Protein AF-A0A2E5WEG0-F1 (afdb_monomer_lite)

pLDDT: mean 83.34, std 10.47, range [50.38, 96.62]

Secondary structure (DSSP, 8-state):
-HHHHHHIIIIITTTHHHHHSPPBPSS--HHHHHHHHHHHHHHHHHHHHHH-SSS-HHHHHHHHHHHHHHHTHHHHHHHHHHHB------------

Foldseek 3Di:
DVVVVCCCVVPVCVVVCVVPPFAWDPDFQVVLLVVLVVQVVVVCVVLVCVLPVPPDPVVSCVVSCVVCVVVNCVSVVSNCPRTGDPPPDDPDDDDD

Structure (mmCIF, N/CA/C/O backbone):
data_AF-A0A2E5WEG0-F1
#
_entry.id   AF-A0A2E5WEG0-F1
#
loop_
_atom_site.group_PDB
_atom_site.id
_atom_site.type_symbol
_atom_site.label_atom_id
_atom_site.label_alt_id
_atom_site.label_comp_id
_atom_site.label_asym_id
_atom_site.label_entity_id
_atom_site.label_seq_id
_atom_site.pdbx_PDB_ins_code
_atom_site.Cartn_x
_atom_site.Cartn_y
_atom_site.Cartn_z
_atom_site.occupancy
_atom_site.B_iso_or_equiv
_atom_site.auth_seq_id
_atom_site.auth_comp_id
_atom_site.auth_asym_id
_atom_site.auth_atom_id
_atom_site.pdbx_PDB_model_num
ATOM 1 N N . MET A 1 1 ? 10.236 -0.778 15.804 1.00 57.97 1 MET A N 1
ATOM 2 C CA . MET A 1 1 ? 9.904 -1.284 14.451 1.00 57.97 1 MET A CA 1
ATOM 3 C C . MET A 1 1 ? 11.104 -1.347 13.503 1.00 57.97 1 MET A C 1
ATOM 5 O O . MET A 1 1 ? 11.111 -2.223 12.655 1.00 57.97 1 MET A O 1
ATOM 9 N N . LEU A 1 2 ? 12.141 -0.512 13.667 1.00 73.44 2 LEU A N 1
ATOM 10 C CA . LEU A 1 2 ? 13.336 -0.531 12.803 1.00 73.44 2 LEU A CA 1
ATOM 11 C C . LEU A 1 2 ? 14.180 -1.814 12.904 1.00 73.44 2 LEU A C 1
ATOM 13 O O . LEU A 1 2 ? 14.603 -2.335 11.884 1.00 73.44 2 LEU A O 1
ATOM 17 N N . THR A 1 3 ? 14.398 -2.354 14.106 1.00 84.31 3 THR A N 1
ATOM 18 C CA . THR A 1 3 ? 15.253 -3.540 14.314 1.00 84.31 3 THR A CA 1
ATOM 19 C C . THR A 1 3 ? 14.623 -4.828 13.798 1.00 84.31 3 THR A C 1
ATOM 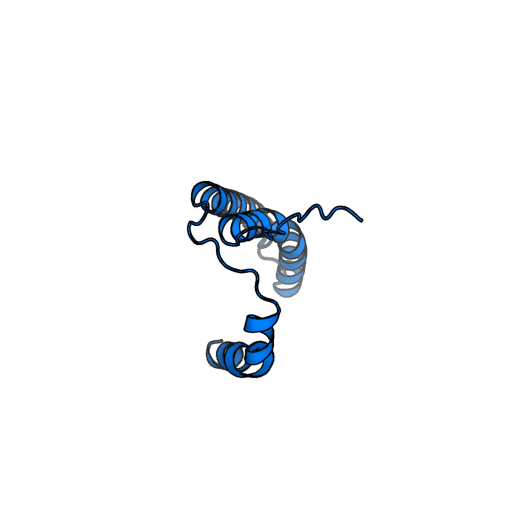21 O O . THR A 1 3 ? 15.293 -5.622 13.150 1.00 84.31 3 THR A O 1
ATOM 24 N N . LEU A 1 4 ? 13.325 -5.018 14.052 1.00 86.94 4 LEU A N 1
ATOM 25 C CA . LEU A 1 4 ? 12.579 -6.179 13.570 1.00 86.94 4 LEU A CA 1
ATOM 26 C C . LEU A 1 4 ? 12.445 -6.156 12.042 1.00 86.94 4 LEU A C 1
ATOM 28 O O . LEU A 1 4 ? 12.635 -7.181 11.399 1.00 86.94 4 LEU A O 1
ATOM 32 N N . GLY A 1 5 ? 12.171 -4.976 11.470 1.00 84.56 5 GLY A N 1
ATOM 33 C CA . GLY A 1 5 ? 12.144 -4.786 10.022 1.00 84.56 5 GLY A CA 1
ATOM 34 C C . GLY A 1 5 ? 13.515 -5.037 9.402 1.00 84.56 5 GLY A C 1
ATOM 35 O O . GLY A 1 5 ? 13.622 -5.809 8.458 1.00 84.56 5 GLY A O 1
ATOM 36 N N . TRP A 1 6 ? 14.576 -4.463 9.973 1.00 89.81 6 TRP A N 1
ATOM 37 C CA . TRP A 1 6 ? 15.939 -4.720 9.512 1.00 89.81 6 TRP A CA 1
ATOM 38 C C . TRP A 1 6 ? 16.274 -6.210 9.547 1.00 89.81 6 TRP A C 1
ATOM 40 O O . TRP A 1 6 ? 16.714 -6.736 8.535 1.00 89.81 6 TRP A O 1
ATOM 50 N N . LEU A 1 7 ? 16.003 -6.905 10.657 1.00 92.81 7 LEU A N 1
ATOM 51 C CA . LEU A 1 7 ? 16.252 -8.343 10.760 1.00 92.81 7 LEU A CA 1
ATOM 52 C C . LEU A 1 7 ? 15.484 -9.113 9.680 1.00 92.81 7 LEU A C 1
ATOM 54 O O . LEU A 1 7 ? 16.067 -9.920 8.970 1.00 92.81 7 LEU A O 1
ATOM 58 N N . TRP A 1 8 ? 14.196 -8.826 9.506 1.00 92.38 8 TRP A N 1
ATOM 59 C CA . TRP A 1 8 ? 13.374 -9.470 8.484 1.00 92.38 8 TRP A CA 1
ATOM 60 C C . TRP A 1 8 ? 13.920 -9.266 7.062 1.00 92.38 8 TRP A C 1
ATOM 62 O O . TRP A 1 8 ? 14.084 -10.231 6.314 1.00 92.38 8 TRP A O 1
ATOM 72 N N . HIS A 1 9 ? 14.235 -8.020 6.700 1.00 88.19 9 HIS A N 1
ATOM 73 C CA . HIS A 1 9 ? 14.673 -7.664 5.351 1.00 88.19 9 HIS A CA 1
ATOM 74 C C . HIS A 1 9 ? 16.128 -8.057 5.063 1.00 88.19 9 HIS A C 1
ATOM 76 O O . HIS A 1 9 ? 16.437 -8.429 3.934 1.00 88.19 9 HIS A O 1
ATOM 82 N N . ALA A 1 10 ? 17.011 -7.983 6.061 1.00 86.31 10 ALA A N 1
ATOM 83 C CA . ALA A 1 10 ? 18.443 -8.220 5.902 1.00 86.31 10 ALA A CA 1
ATOM 84 C C . ALA A 1 10 ? 18.858 -9.682 6.109 1.00 86.31 10 ALA A C 1
ATOM 86 O O . ALA A 1 10 ? 19.935 -10.049 5.647 1.00 86.31 10 ALA A O 1
ATOM 87 N N . SER A 1 11 ? 18.056 -10.512 6.791 1.00 89.56 11 SER A N 1
ATOM 88 C CA . SER A 1 11 ? 18.342 -11.948 6.926 1.00 89.56 11 SER A CA 1
ATOM 89 C C . SER A 1 11 ? 17.342 -12.812 6.163 1.00 89.56 11 SER A C 1
ATOM 91 O O . SER A 1 11 ? 17.692 -13.385 5.139 1.00 89.56 11 SER A O 1
ATOM 93 N N . PHE A 1 12 ? 16.092 -12.886 6.620 1.00 88.56 12 PHE A N 1
ATOM 94 C CA . PHE A 1 12 ? 15.114 -13.850 6.104 1.00 88.56 12 PHE A CA 1
ATOM 95 C C . PHE A 1 12 ? 14.744 -13.611 4.641 1.00 88.56 12 PHE A C 1
ATOM 97 O O . PHE A 1 12 ? 14.554 -14.565 3.893 1.00 88.56 12 PHE A O 1
ATOM 104 N N . MET A 1 13 ? 14.628 -12.347 4.236 1.00 90.12 13 MET A N 1
ATOM 105 C CA . MET A 1 13 ? 14.232 -11.989 2.874 1.00 90.12 13 MET A CA 1
ATOM 106 C C . MET A 1 13 ? 15.413 -11.664 1.949 1.00 90.12 13 MET A C 1
ATOM 108 O O . MET A 1 13 ? 15.185 -11.417 0.765 1.00 90.12 13 MET A O 1
ATOM 112 N N . ALA A 1 14 ? 16.655 -11.683 2.449 1.00 85.25 14 ALA A N 1
ATOM 113 C CA . ALA A 1 14 ? 17.835 -11.257 1.692 1.00 85.25 14 ALA A CA 1
ATOM 114 C C . ALA A 1 14 ? 18.008 -12.032 0.377 1.00 85.25 14 ALA A C 1
ATOM 116 O O . ALA A 1 14 ? 18.205 -11.420 -0.671 1.00 85.25 14 ALA A O 1
ATOM 117 N N . ASP A 1 15 ? 17.846 -13.356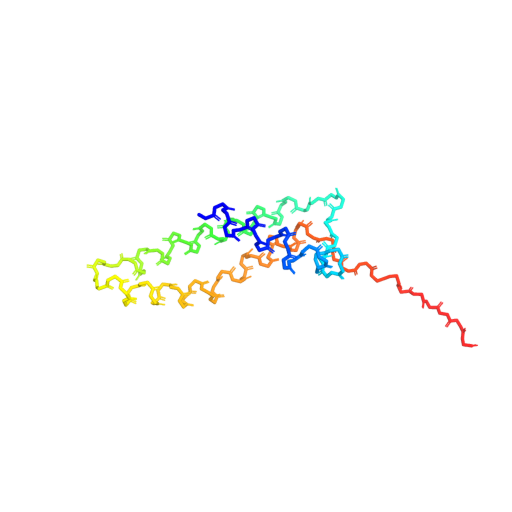 0.422 1.00 86.88 15 ASP A N 1
ATOM 118 C CA . ASP A 1 15 ? 17.951 -14.219 -0.760 1.00 86.88 15 ASP A CA 1
ATOM 119 C C . ASP A 1 15 ? 16.626 -14.335 -1.530 1.00 86.88 15 ASP A C 1
ATOM 121 O O . ASP A 1 15 ? 16.608 -14.613 -2.729 1.00 86.88 15 ASP A O 1
ATOM 125 N N . PHE A 1 16 ? 15.499 -14.087 -0.857 1.00 84.81 16 PHE A N 1
ATOM 126 C CA . PHE A 1 16 ? 14.170 -14.188 -1.455 1.00 84.81 16 PHE A CA 1
ATOM 127 C C . PHE A 1 16 ? 13.897 -13.043 -2.438 1.00 84.81 16 PHE A C 1
ATOM 129 O O . PHE A 1 16 ? 13.391 -13.282 -3.536 1.00 84.81 16 PHE A O 1
ATOM 136 N N . TYR A 1 17 ? 14.270 -11.809 -2.077 1.00 81.56 17 TYR A N 1
ATOM 137 C CA . TYR A 1 17 ? 14.059 -10.631 -2.917 1.00 81.56 17 TYR A CA 1
ATOM 138 C C . TYR A 1 17 ? 14.664 -10.737 -4.324 1.00 81.56 17 TYR A C 1
ATOM 140 O O . TYR A 1 17 ? 13.912 -10.560 -5.285 1.00 81.56 17 TYR A O 1
ATOM 148 N N . PRO A 1 18 ? 15.960 -11.046 -4.507 1.00 77.88 18 PRO A N 1
ATOM 149 C CA . PRO A 1 18 ? 16.545 -11.116 -5.845 1.00 77.88 18 PRO A CA 1
ATOM 150 C C . PRO A 1 18 ? 15.925 -12.213 -6.721 1.00 77.88 18 PRO A C 1
ATOM 152 O O . PRO A 1 18 ? 16.005 -12.127 -7.941 1.00 77.88 18 PRO A O 1
ATOM 155 N N . GLN A 1 19 ? 15.299 -13.228 -6.119 1.00 79.56 19 GLN A N 1
ATOM 156 C CA . GLN A 1 19 ? 14.708 -14.358 -6.838 1.00 79.56 19 GLN A CA 1
ATOM 157 C C . GLN A 1 19 ? 13.215 -14.176 -7.159 1.00 79.56 19 GLN A C 1
ATOM 159 O O . GLN A 1 19 ? 12.734 -14.758 -8.127 1.00 79.56 19 GLN A O 1
ATOM 164 N N . HIS A 1 20 ? 12.478 -13.396 -6.360 1.00 77.62 20 HIS A N 1
ATOM 165 C CA . HIS A 1 20 ? 11.008 -13.361 -6.412 1.00 77.62 20 HIS A CA 1
ATOM 166 C C . HIS A 1 20 ? 10.403 -11.953 -6.464 1.00 77.62 20 HIS A C 1
ATOM 168 O O . HIS A 1 20 ? 9.180 -11.821 -6.505 1.00 77.62 20 HIS A O 1
ATOM 174 N N . THR A 1 21 ? 11.216 -10.893 -6.462 1.00 69.88 21 THR A N 1
ATOM 175 C CA . THR A 1 21 ? 10.690 -9.527 -6.610 1.00 69.88 21 THR A CA 1
ATOM 176 C C . THR A 1 21 ? 10.504 -9.208 -8.083 1.00 69.88 21 THR A C 1
ATOM 178 O O . THR A 1 21 ? 11.413 -9.408 -8.890 1.00 69.88 21 THR A O 1
ATOM 181 N N . ALA A 1 22 ? 9.334 -8.685 -8.440 1.00 67.00 22 ALA A N 1
ATOM 182 C CA . ALA A 1 22 ? 9.123 -8.155 -9.775 1.00 67.00 22 ALA A CA 1
ATOM 183 C C . ALA A 1 22 ? 10.091 -6.992 -10.034 1.00 67.00 22 ALA A C 1
ATOM 185 O O . ALA A 1 22 ? 10.334 -6.146 -9.168 1.00 67.00 22 ALA A O 1
ATOM 186 N N . LEU A 1 23 ? 10.642 -6.940 -11.245 1.00 72.44 23 LEU A N 1
ATOM 187 C CA . LEU A 1 23 ? 11.491 -5.829 -11.647 1.00 72.44 23 LEU A CA 1
ATOM 188 C C . LEU A 1 23 ? 10.659 -4.543 -11.661 1.00 72.44 23 LEU A C 1
ATOM 190 O O . LEU A 1 23 ? 9.561 -4.480 -12.224 1.00 72.44 23 LEU A O 1
ATOM 194 N N . HIS A 1 24 ? 11.187 -3.500 -11.028 1.00 71.38 24 HIS A N 1
ATOM 195 C CA . HIS A 1 24 ? 10.596 -2.174 -11.122 1.00 71.38 24 HIS A CA 1
ATOM 196 C C . HIS A 1 24 ? 10.580 -1.714 -12.580 1.00 71.38 24 HIS A C 1
ATOM 198 O O . HIS A 1 24 ? 11.484 -2.029 -13.358 1.00 71.38 24 HIS A O 1
ATOM 204 N N . ARG A 1 25 ? 9.547 -0.956 -12.960 1.00 74.12 25 ARG A N 1
ATOM 205 C CA . ARG A 1 25 ? 9.546 -0.286 -14.263 1.00 74.12 25 ARG A CA 1
ATOM 206 C C . ARG A 1 25 ? 10.736 0.657 -14.327 1.00 74.12 25 ARG A C 1
ATOM 208 O O . ARG A 1 25 ? 10.937 1.438 -13.401 1.00 74.12 25 ARG A O 1
ATOM 215 N N . GLU A 1 26 ? 11.432 0.670 -15.461 1.00 79.31 26 GLU A N 1
ATOM 216 C CA . GLU A 1 26 ? 12.405 1.730 -15.753 1.00 79.31 26 GLU A CA 1
ATOM 217 C C . GLU A 1 26 ? 11.742 3.112 -15.691 1.00 79.31 26 GLU A C 1
ATOM 219 O O . GLU A 1 26 ? 12.313 4.066 -15.169 1.00 79.31 26 GLU A O 1
ATOM 224 N N . MET A 1 27 ? 10.494 3.203 -16.168 1.00 82.19 27 MET A N 1
ATOM 225 C CA . MET A 1 27 ? 9.672 4.401 -16.065 1.00 82.19 27 MET A CA 1
ATOM 226 C C . MET A 1 27 ? 8.332 4.073 -15.383 1.00 82.19 27 MET A C 1
ATOM 228 O O . MET A 1 27 ? 7.472 3.423 -15.992 1.00 82.19 27 MET A O 1
ATOM 232 N N . PRO A 1 28 ? 8.128 4.491 -14.120 1.00 86.62 28 PRO A N 1
ATOM 233 C CA . PRO A 1 28 ? 6.896 4.211 -13.397 1.00 86.62 28 PRO A CA 1
ATOM 234 C C . PRO A 1 28 ? 5.703 4.914 -14.047 1.00 86.62 28 PRO A C 1
ATOM 236 O O . PRO A 1 28 ? 5.784 6.054 -14.515 1.00 86.62 28 PRO A O 1
ATOM 239 N N . LEU A 1 29 ? 4.548 4.250 -14.036 1.00 90.00 29 LEU A N 1
ATOM 240 C CA . LEU A 1 29 ? 3.291 4.841 -14.484 1.00 90.00 29 LEU A CA 1
ATOM 241 C C . LEU A 1 29 ? 2.714 5.722 -13.374 1.00 90.00 29 LEU A C 1
ATOM 243 O O . LEU A 1 29 ? 1.717 5.373 -12.738 1.00 90.00 29 LEU A O 1
ATOM 247 N N . THR A 1 30 ? 3.315 6.893 -13.160 1.00 92.19 30 THR A N 1
ATOM 248 C CA . THR A 1 30 ? 2.961 7.811 -12.065 1.00 92.19 30 THR A CA 1
ATOM 249 C C . THR A 1 30 ? 1.464 8.106 -11.997 1.00 92.19 30 THR A C 1
ATOM 251 O O . THR A 1 30 ? 0.900 8.172 -10.913 1.00 92.19 30 THR A O 1
ATOM 254 N N . ARG A 1 31 ? 0.780 8.209 -13.145 1.00 92.12 31 ARG A N 1
ATOM 255 C CA . ARG A 1 31 ? -0.675 8.447 -13.194 1.00 92.12 31 ARG A CA 1
ATOM 256 C C . ARG A 1 31 ? -1.478 7.326 -12.524 1.00 92.12 31 ARG A C 1
ATOM 258 O O . ARG A 1 31 ? -2.451 7.608 -11.835 1.00 92.12 31 ARG A O 1
ATOM 265 N N . ILE A 1 32 ? -1.060 6.073 -12.705 1.00 91.44 32 ILE A N 1
ATOM 266 C CA . ILE A 1 32 ? -1.724 4.905 -12.115 1.00 91.44 32 ILE A CA 1
ATOM 267 C C . ILE A 1 32 ? -1.409 4.803 -10.623 1.00 91.44 32 ILE A C 1
ATOM 269 O O . ILE A 1 32 ? -2.307 4.549 -9.825 1.00 91.44 32 ILE A O 1
ATOM 273 N N . ILE A 1 33 ? -0.163 5.086 -10.238 1.00 93.12 33 ILE A N 1
ATOM 274 C CA . ILE A 1 33 ? 0.246 5.139 -8.829 1.00 93.12 33 ILE A CA 1
ATOM 275 C C . ILE A 1 33 ? -0.570 6.200 -8.076 1.00 93.12 33 ILE A C 1
ATOM 277 O O . ILE A 1 33 ? -1.137 5.917 -7.022 1.00 93.12 33 ILE A O 1
ATOM 281 N N . VAL A 1 34 ? -0.687 7.404 -8.645 1.00 96.31 34 VAL A N 1
ATOM 282 C CA . VAL A 1 34 ? -1.492 8.499 -8.081 1.00 96.31 34 VAL A CA 1
ATOM 283 C C . VAL A 1 34 ? -2.957 8.091 -7.950 1.00 96.31 34 VAL A C 1
ATOM 285 O O . VAL A 1 34 ? -3.561 8.341 -6.910 1.00 96.31 34 VAL A O 1
ATOM 288 N N . LEU A 1 35 ? -3.524 7.423 -8.959 1.00 95.06 35 LEU A N 1
ATOM 289 C CA . LEU A 1 35 ? -4.887 6.899 -8.882 1.00 95.06 35 LEU A CA 1
ATOM 290 C C . LEU A 1 35 ? -5.044 5.882 -7.740 1.00 95.06 35 LEU A C 1
ATOM 292 O O . LEU A 1 35 ? -6.007 5.971 -6.981 1.00 95.06 35 LEU A O 1
ATOM 296 N N . GLY A 1 36 ? -4.093 4.957 -7.582 1.00 94.44 36 GLY A N 1
ATOM 297 C CA . GLY A 1 36 ? -4.086 3.983 -6.488 1.00 94.44 36 GLY A CA 1
ATOM 298 C C . GLY A 1 36 ? -4.076 4.653 -5.112 1.00 94.44 36 GLY A C 1
ATOM 299 O O . GLY A 1 36 ? -4.908 4.330 -4.264 1.00 94.44 36 GLY A O 1
ATOM 300 N N . TYR A 1 37 ? -3.217 5.656 -4.909 1.00 95.56 37 TYR A N 1
ATOM 301 C CA . TYR A 1 37 ? -3.194 6.429 -3.662 1.00 95.56 37 TYR A CA 1
ATOM 302 C C . TYR A 1 37 ? -4.454 7.264 -3.438 1.00 95.56 37 TYR A C 1
ATOM 304 O O . TYR A 1 37 ? -4.912 7.373 -2.302 1.00 95.56 37 TYR A O 1
ATOM 312 N N . LEU A 1 38 ? -5.044 7.830 -4.490 1.00 96.62 38 LEU A N 1
ATOM 313 C CA . LEU A 1 38 ? -6.285 8.593 -4.383 1.00 96.62 38 LEU A CA 1
ATOM 314 C C . LEU A 1 38 ? -7.457 7.692 -3.969 1.00 96.62 38 LEU A C 1
ATOM 316 O O . LEU A 1 38 ? -8.224 8.047 -3.074 1.00 96.62 38 LEU A O 1
ATOM 320 N N . LEU A 1 39 ? -7.554 6.496 -4.553 1.00 94.75 39 LEU A N 1
ATOM 321 C CA . LEU A 1 39 ? -8.532 5.488 -4.143 1.00 94.75 39 LEU A CA 1
ATOM 322 C C . LEU A 1 39 ? -8.288 5.011 -2.708 1.00 94.75 39 LEU A C 1
ATOM 324 O O . LEU A 1 39 ? -9.244 4.884 -1.943 1.00 94.75 39 LEU A O 1
ATOM 328 N N . LEU A 1 40 ? -7.026 4.802 -2.321 1.00 93.88 40 LEU A N 1
ATOM 329 C CA . LEU A 1 40 ? -6.671 4.463 -0.945 1.00 93.88 40 LEU A CA 1
ATOM 330 C C . LEU A 1 40 ? -7.092 5.567 0.033 1.00 93.88 40 LEU A C 1
ATOM 332 O O . LEU A 1 40 ? -7.659 5.264 1.080 1.00 93.88 40 LEU A O 1
ATOM 336 N N . ALA A 1 41 ? -6.852 6.834 -0.307 1.00 93.94 41 ALA A N 1
ATOM 337 C CA . ALA A 1 41 ? -7.231 7.971 0.523 1.00 93.94 41 ALA A CA 1
ATOM 338 C C . ALA A 1 41 ? -8.752 8.037 0.715 1.00 93.94 41 ALA A C 1
ATOM 340 O O . ALA A 1 41 ? -9.212 8.093 1.852 1.00 93.94 41 ALA A O 1
ATOM 341 N N . ILE A 1 42 ? -9.533 7.936 -0.367 1.00 94.00 42 ILE A N 1
ATOM 342 C CA . ILE A 1 42 ? -11.005 7.911 -0.301 1.00 94.00 42 ILE A CA 1
ATOM 343 C C . ILE A 1 42 ? -11.492 6.739 0.559 1.00 94.00 42 ILE A C 1
ATOM 345 O O . ILE A 1 42 ? -12.355 6.918 1.423 1.00 94.00 42 ILE A O 1
ATOM 349 N N . LEU A 1 43 ? -10.920 5.549 0.352 1.00 92.31 43 LEU A N 1
ATOM 350 C CA . LEU A 1 43 ? -11.244 4.359 1.132 1.00 92.31 43 LEU A CA 1
ATOM 351 C C . LEU A 1 43 ? -10.991 4.593 2.625 1.00 92.31 43 LEU A C 1
ATOM 353 O O . LEU A 1 43 ? -11.868 4.320 3.444 1.00 92.31 43 LEU A O 1
ATOM 357 N N . MET A 1 44 ? -9.823 5.130 2.982 1.00 90.75 44 MET A N 1
ATOM 358 C CA . MET A 1 44 ? -9.480 5.427 4.373 1.00 90.75 44 MET A CA 1
ATOM 359 C C . MET A 1 44 ? -10.409 6.478 4.970 1.00 90.75 44 MET A C 1
ATOM 361 O O . MET A 1 44 ? -10.946 6.257 6.052 1.00 90.75 44 MET A O 1
ATOM 365 N N . THR A 1 45 ? -10.674 7.576 4.260 1.00 92.12 45 THR A N 1
ATOM 366 C CA . THR A 1 45 ? -11.605 8.619 4.712 1.00 92.12 45 THR A CA 1
ATOM 367 C C . THR A 1 45 ? -12.999 8.059 4.999 1.00 92.12 45 THR A C 1
ATOM 369 O O . THR A 1 45 ? -13.649 8.494 5.946 1.00 92.12 45 THR A O 1
ATOM 372 N N . TYR A 1 46 ? -13.457 7.075 4.224 1.00 89.19 46 TYR A N 1
ATOM 373 C CA . TYR A 1 46 ? -14.768 6.460 4.417 1.00 89.19 46 TYR A CA 1
ATOM 374 C C . TYR A 1 46 ? -14.801 5.397 5.524 1.00 89.19 46 TYR A C 1
ATOM 376 O O . TYR A 1 46 ? -15.761 5.330 6.295 1.00 89.19 46 TYR A O 1
ATOM 384 N N . VAL A 1 47 ? -13.784 4.533 5.592 1.00 87.88 47 VAL A N 1
ATOM 385 C CA . VAL A 1 47 ? -13.770 3.380 6.508 1.00 87.88 47 VAL A CA 1
ATOM 386 C C . VAL A 1 47 ? -13.324 3.777 7.911 1.00 87.88 47 VAL A C 1
ATOM 388 O O . VAL A 1 47 ? -13.885 3.277 8.884 1.00 87.88 47 VAL A O 1
ATOM 391 N N . TYR A 1 48 ? -12.362 4.690 8.042 1.00 85.69 48 TYR A N 1
ATOM 392 C CA . TYR A 1 48 ? -11.810 5.106 9.333 1.00 85.69 48 TYR A CA 1
ATOM 393 C C . TYR A 1 48 ? -12.867 5.564 10.358 1.00 85.69 48 TYR A C 1
ATOM 395 O O . TYR A 1 48 ? -12.888 4.999 11.453 1.00 85.69 48 TYR A O 1
ATOM 403 N N . PRO A 1 49 ? -13.815 6.470 10.033 1.00 85.50 49 PRO A N 1
ATOM 404 C CA . PRO A 1 49 ? -14.856 6.881 10.983 1.00 85.50 49 PRO A CA 1
ATOM 405 C C . PRO A 1 49 ? -15.851 5.762 11.334 1.00 85.50 49 PRO A C 1
ATOM 407 O O . PRO A 1 49 ? -16.548 5.850 12.338 1.00 85.50 49 PRO A O 1
ATOM 410 N N . LYS A 1 50 ? -15.937 4.701 10.523 1.00 83.25 50 LYS A N 1
ATOM 411 C CA . LYS A 1 50 ? -16.774 3.522 10.809 1.00 83.25 50 LYS A CA 1
ATOM 412 C C . LYS A 1 50 ? -16.036 2.466 11.630 1.00 83.25 50 LYS A C 1
ATOM 414 O O . LYS A 1 50 ? -16.662 1.668 12.325 1.00 83.25 50 LYS A O 1
ATOM 419 N N . GLY A 1 51 ? -14.712 2.425 11.511 1.00 76.94 51 GLY A N 1
ATOM 420 C CA . GLY A 1 51 ? -13.838 1.546 12.281 1.00 76.94 51 GLY A CA 1
ATOM 421 C C . GLY A 1 51 ? -13.656 2.031 13.713 1.00 76.94 51 GLY A C 1
ATOM 422 O O . GLY A 1 51 ? -13.843 1.238 14.627 1.00 76.94 51 GLY A O 1
ATOM 423 N N . CYS A 1 52 ? -13.371 3.325 13.880 1.00 75.81 52 CYS A N 1
ATOM 424 C CA . CYS A 1 52 ? -13.175 3.989 15.170 1.00 75.81 52 CYS A CA 1
ATOM 425 C C . CYS A 1 52 ? -14.456 4.705 15.612 1.00 75.81 52 CYS A C 1
ATOM 427 O O . CYS A 1 52 ? -14.631 5.896 15.354 1.00 75.81 52 CYS A O 1
ATOM 429 N N . SER A 1 53 ? -15.350 3.975 16.277 1.00 77.88 53 SER A N 1
ATOM 430 C CA . SER A 1 53 ? -16.580 4.520 16.870 1.00 77.88 53 SER A CA 1
ATOM 431 C C . SER A 1 53 ? -16.435 4.865 18.360 1.00 77.88 53 SER A C 1
ATOM 433 O O . SER A 1 53 ? -17.375 5.400 18.946 1.00 77.88 53 SER A O 1
ATOM 435 N N . GLY A 1 54 ? -15.269 4.608 18.966 1.00 79.88 54 GLY A N 1
ATOM 436 C CA . GLY A 1 54 ? -15.000 4.887 20.382 1.00 79.88 54 GLY A CA 1
ATOM 437 C C . GLY A 1 54 ? -15.464 3.780 21.337 1.00 79.88 54 GLY A C 1
ATOM 438 O O . GLY A 1 54 ? -15.591 4.023 22.535 1.00 79.88 54 GLY A O 1
ATOM 439 N N . GLY A 1 55 ? -15.750 2.587 20.814 1.00 81.38 55 GLY A N 1
ATOM 440 C CA . GLY A 1 55 ? -16.069 1.381 21.574 1.00 81.38 55 GLY A CA 1
ATOM 441 C C . GLY A 1 55 ? -14.827 0.625 22.063 1.00 81.38 55 GLY A C 1
ATOM 442 O O . GLY A 1 55 ? -13.762 1.199 22.280 1.00 81.38 55 GLY A O 1
ATOM 443 N N . GLU A 1 56 ? -14.966 -0.689 22.263 1.00 88.81 56 GLU A N 1
ATOM 444 C CA . GLU A 1 56 ? -13.869 -1.537 22.740 1.00 88.81 56 GLU A CA 1
ATOM 445 C C . GLU A 1 56 ? -12.705 -1.581 21.721 1.00 88.81 56 GLU A C 1
ATOM 447 O O . GLU A 1 56 ? -12.907 -2.035 20.589 1.00 88.81 56 GLU A O 1
ATOM 452 N N . PRO A 1 57 ? -11.471 -1.188 22.104 1.00 85.75 57 PRO A N 1
ATOM 453 C CA . PRO A 1 57 ? -10.355 -1.037 21.164 1.00 85.75 57 PRO A CA 1
ATOM 454 C C . PRO A 1 57 ? -9.994 -2.309 20.388 1.00 85.75 57 PRO A C 1
ATOM 456 O O . PRO A 1 57 ? -9.638 -2.240 19.212 1.00 85.75 57 PRO A O 1
ATOM 459 N N . LEU A 1 58 ? -10.090 -3.480 21.028 1.00 88.81 58 LEU A N 1
ATOM 460 C CA . LEU A 1 58 ? -9.787 -4.763 20.388 1.00 88.81 58 LEU A CA 1
ATOM 461 C C . LEU A 1 58 ? -10.828 -5.131 19.329 1.00 88.81 58 LEU A C 1
ATOM 463 O O . LEU A 1 58 ? -10.467 -5.534 18.222 1.00 88.81 58 LEU A O 1
ATOM 467 N N . ALA A 1 59 ? -12.112 -4.960 19.645 1.00 87.50 59 ALA A N 1
ATOM 468 C CA . ALA A 1 59 ? -13.200 -5.251 18.720 1.00 87.50 59 ALA A CA 1
ATOM 469 C C . ALA A 1 59 ? -13.194 -4.289 17.520 1.00 87.50 59 ALA A C 1
ATOM 471 O O . ALA A 1 59 ? -13.382 -4.715 16.377 1.00 87.50 59 ALA A O 1
ATOM 472 N N . GLU A 1 60 ? -12.921 -3.003 17.759 1.00 88.00 60 GLU A N 1
ATOM 473 C CA . GLU A 1 60 ? -12.784 -2.002 16.697 1.00 88.00 60 GLU A CA 1
ATOM 474 C C . GLU A 1 60 ? -11.562 -2.265 15.816 1.00 88.00 60 GLU A C 1
ATOM 476 O O . GLU A 1 60 ? -11.683 -2.251 14.588 1.00 88.00 60 GLU A O 1
ATOM 481 N N . GLY A 1 61 ? -10.418 -2.595 16.422 1.00 87.06 61 GLY A N 1
ATOM 482 C CA . GLY A 1 61 ? -9.200 -2.960 15.702 1.00 87.06 61 GLY A CA 1
ATOM 483 C C . GLY A 1 61 ? -9.391 -4.190 14.816 1.00 87.06 61 GLY A C 1
ATOM 484 O O . GLY A 1 61 ? -8.994 -4.171 13.650 1.00 87.06 61 GLY A O 1
ATOM 485 N N . LEU A 1 62 ? -10.063 -5.229 15.322 1.00 90.25 62 LEU A N 1
ATOM 486 C CA . LEU A 1 62 ? -10.374 -6.429 14.544 1.00 90.25 62 LEU A CA 1
ATOM 487 C C . LEU A 1 62 ? -11.323 -6.113 13.381 1.00 90.25 62 LEU A C 1
ATOM 489 O O . LEU A 1 62 ? -11.054 -6.498 12.243 1.00 90.25 62 LEU A O 1
ATOM 493 N N . ARG A 1 63 ? -12.410 -5.376 13.637 1.00 85.94 63 ARG A N 1
ATOM 494 C CA . ARG A 1 63 ? -13.388 -5.005 12.604 1.00 85.94 63 ARG A CA 1
ATOM 495 C C . ARG A 1 63 ? -12.748 -4.147 11.514 1.00 85.94 63 ARG A C 1
ATOM 497 O O . ARG A 1 63 ? -12.912 -4.440 10.331 1.00 85.94 63 ARG A O 1
ATOM 504 N N . PHE A 1 64 ? -12.005 -3.113 11.903 1.00 88.56 64 PHE A N 1
ATOM 505 C CA . PHE A 1 64 ? -11.284 -2.248 10.972 1.00 88.56 64 PHE A CA 1
ATOM 506 C C . PHE A 1 64 ? -10.230 -3.033 10.183 1.00 88.56 64 PHE A C 1
ATOM 508 O O . PHE A 1 64 ? -10.173 -2.915 8.960 1.00 88.56 64 PHE A O 1
ATOM 515 N N . GLY A 1 65 ? -9.453 -3.880 10.862 1.00 87.56 65 GLY A N 1
ATOM 516 C CA . GLY A 1 65 ? -8.422 -4.714 10.250 1.00 87.56 65 GLY A CA 1
ATOM 517 C C . GLY A 1 65 ? -8.975 -5.685 9.209 1.00 87.56 65 GLY A C 1
ATOM 518 O O . GLY A 1 65 ? -8.402 -5.795 8.131 1.00 87.56 65 GLY A O 1
ATOM 519 N N . VAL A 1 66 ? -10.116 -6.330 9.473 1.00 88.81 66 VAL A N 1
ATOM 520 C CA . VAL A 1 66 ? -10.779 -7.214 8.496 1.00 88.81 66 VAL A CA 1
ATOM 521 C C . VAL A 1 6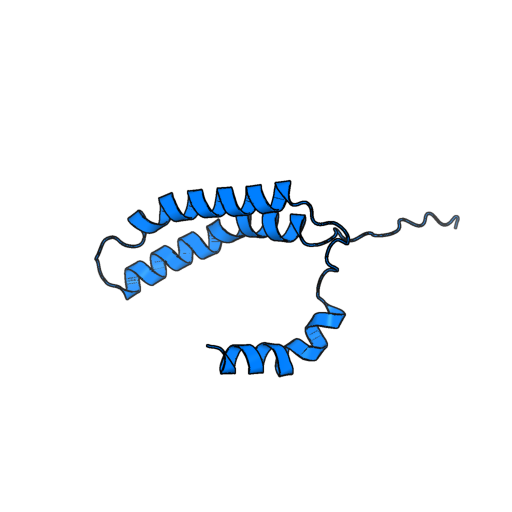6 ? -11.263 -6.425 7.277 1.00 88.81 66 VAL A C 1
ATOM 523 O O . VAL A 1 66 ? -10.988 -6.816 6.142 1.00 88.81 66 VAL A O 1
ATOM 526 N N . PHE A 1 67 ? -11.939 -5.291 7.490 1.00 86.00 67 PHE A N 1
ATOM 527 C CA . PHE A 1 67 ? -12.439 -4.459 6.390 1.00 86.00 67 PHE A CA 1
ATOM 528 C C . PHE A 1 67 ? -11.308 -3.916 5.514 1.00 86.00 67 PHE A C 1
ATOM 530 O O . PHE A 1 67 ? -11.376 -4.008 4.287 1.00 86.00 67 PHE A O 1
ATOM 537 N N . ILE A 1 68 ? -10.262 -3.368 6.132 1.00 88.50 68 ILE A N 1
ATOM 538 C CA . ILE A 1 68 ? -9.117 -2.826 5.406 1.00 88.50 68 ILE A CA 1
ATOM 539 C C . ILE A 1 68 ? -8.259 -3.930 4.806 1.00 88.50 68 ILE A C 1
ATOM 541 O O . ILE A 1 68 ? -7.825 -3.765 3.676 1.00 88.50 68 ILE A O 1
ATOM 545 N N . GLY A 1 69 ? -8.076 -5.069 5.470 1.00 86.50 69 GLY A N 1
ATOM 546 C CA . GLY A 1 69 ? -7.320 -6.194 4.920 1.00 86.50 69 GLY A CA 1
ATOM 547 C C . GLY A 1 69 ? -7.865 -6.659 3.570 1.00 86.50 69 GLY A C 1
ATOM 548 O O . GLY A 1 69 ? -7.089 -6.932 2.660 1.00 86.50 69 GLY A O 1
ATOM 549 N N . VAL A 1 70 ? -9.192 -6.663 3.404 1.00 87.00 70 VAL A N 1
ATOM 550 C CA . VAL A 1 70 ? -9.829 -6.980 2.118 1.00 87.00 70 VAL A CA 1
ATOM 551 C C . VAL A 1 70 ? -9.767 -5.789 1.161 1.00 87.00 70 VAL A C 1
ATOM 553 O O . VAL A 1 70 ? -9.290 -5.923 0.034 1.00 87.00 70 VAL A O 1
ATOM 556 N N . LEU A 1 71 ? -10.226 -4.611 1.591 1.00 88.62 71 LEU A N 1
ATOM 557 C CA . LEU A 1 71 ? -10.424 -3.468 0.692 1.00 88.62 71 LEU A CA 1
ATOM 558 C C . LEU A 1 71 ? -9.120 -2.782 0.260 1.00 88.62 71 LEU A C 1
ATOM 560 O O . LEU A 1 71 ? -9.087 -2.194 -0.817 1.00 88.62 71 LEU A O 1
ATOM 564 N N . TYR A 1 72 ? -8.050 -2.871 1.053 1.00 89.25 72 TYR A N 1
ATOM 565 C CA . TYR A 1 72 ? -6.729 -2.303 0.749 1.00 89.25 72 TYR A CA 1
ATOM 566 C C . TYR A 1 72 ? -6.076 -2.948 -0.474 1.00 89.25 72 TYR A C 1
ATOM 568 O O . TYR A 1 72 ? -5.336 -2.283 -1.198 1.00 89.25 72 TYR A O 1
ATOM 576 N N . THR A 1 73 ? -6.363 -4.227 -0.726 1.00 88.94 73 THR A N 1
ATOM 577 C CA . THR A 1 73 ? -5.757 -4.980 -1.834 1.00 88.94 73 THR A CA 1
ATOM 578 C C . THR A 1 73 ? -6.006 -4.323 -3.191 1.00 88.94 73 THR A C 1
ATOM 580 O O . THR A 1 73 ? -5.109 -4.304 -4.028 1.00 88.94 73 THR A O 1
ATOM 583 N N . LEU A 1 74 ? -7.178 -3.710 -3.386 1.00 88.44 74 LEU A N 1
ATOM 584 C CA . LEU A 1 74 ? -7.578 -3.065 -4.637 1.00 88.44 74 LEU A CA 1
ATOM 585 C C . LEU A 1 74 ? -6.724 -1.829 -4.986 1.00 88.44 74 LEU A C 1
ATOM 587 O O . LEU A 1 74 ? -6.076 -1.838 -6.036 1.00 88.44 74 LEU A O 1
ATOM 591 N N . PRO A 1 75 ? -6.669 -0.767 -4.156 1.00 92.06 75 PRO A N 1
ATOM 592 C CA . PRO A 1 75 ? -5.813 0.380 -4.439 1.00 92.06 75 PRO A CA 1
ATOM 593 C C . PRO A 1 75 ? -4.326 0.011 -4.400 1.00 92.06 75 PRO A C 1
ATOM 595 O O . PRO A 1 75 ? -3.544 0.553 -5.179 1.00 92.06 75 PRO A O 1
ATOM 598 N N . HIS A 1 76 ? -3.930 -0.934 -3.544 1.00 90.12 76 HIS A N 1
ATOM 599 C CA . HIS A 1 76 ? -2.547 -1.392 -3.471 1.00 90.12 76 HIS A CA 1
ATOM 600 C C . HIS A 1 76 ? -2.093 -2.096 -4.755 1.00 90.12 76 HIS A C 1
ATOM 602 O O . HIS A 1 76 ? -1.000 -1.821 -5.243 1.00 90.12 76 HIS A O 1
ATOM 608 N N . ALA A 1 77 ? -2.943 -2.933 -5.359 1.00 88.19 77 ALA A N 1
ATOM 609 C CA . ALA A 1 77 ? -2.644 -3.587 -6.631 1.00 88.19 77 ALA A CA 1
ATOM 610 C C . ALA A 1 77 ? -2.417 -2.575 -7.768 1.00 88.19 77 ALA A C 1
ATOM 612 O O . ALA A 1 77 ? -1.545 -2.782 -8.605 1.00 88.19 77 ALA A O 1
ATOM 613 N N . LEU A 1 78 ? -3.147 -1.454 -7.777 1.00 89.50 78 LEU A N 1
ATOM 614 C CA . LEU A 1 78 ? -2.926 -0.358 -8.730 1.00 89.50 78 LEU A CA 1
ATOM 615 C C . LEU A 1 78 ? -1.565 0.318 -8.533 1.00 89.50 78 LEU A C 1
ATOM 617 O O . LEU A 1 78 ? -0.871 0.592 -9.513 1.00 89.50 78 LEU A O 1
ATOM 621 N N . VAL A 1 79 ? -1.169 0.564 -7.281 1.00 91.62 79 VAL A N 1
ATOM 622 C CA . VAL A 1 79 ? 0.152 1.127 -6.959 1.00 91.62 79 VAL A CA 1
ATOM 623 C C . VAL A 1 79 ? 1.261 0.179 -7.412 1.00 91.62 79 VAL A C 1
ATOM 625 O O . VAL A 1 79 ? 2.154 0.610 -8.141 1.00 91.62 79 VAL A O 1
ATOM 628 N N . ILE A 1 80 ? 1.158 -1.105 -7.054 1.00 88.75 80 ILE A N 1
ATOM 629 C CA . ILE A 1 80 ? 2.103 -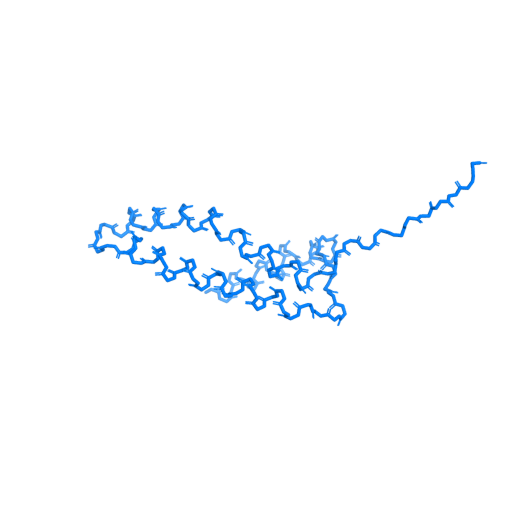2.150 -7.469 1.00 88.75 80 ILE A CA 1
ATOM 630 C C . ILE A 1 80 ? 2.179 -2.219 -8.990 1.00 88.75 80 ILE A C 1
ATOM 632 O O . ILE A 1 80 ? 3.261 -2.109 -9.549 1.00 88.75 80 ILE A O 1
ATOM 636 N N . TYR A 1 81 ? 1.045 -2.299 -9.685 1.00 87.50 81 TYR A N 1
ATOM 637 C CA . TYR A 1 81 ? 1.028 -2.357 -11.145 1.00 87.50 81 TYR A CA 1
ATOM 638 C C . TYR A 1 81 ? 1.685 -1.132 -11.793 1.00 87.50 81 TYR A C 1
ATOM 640 O O . TYR A 1 81 ? 2.353 -1.251 -12.821 1.00 87.50 81 TYR A O 1
ATOM 648 N N . GLY A 1 82 ? 1.493 0.059 -11.222 1.00 87.12 82 GLY A N 1
ATOM 649 C CA . GLY A 1 82 ? 2.116 1.277 -11.728 1.00 87.12 82 GLY A CA 1
ATOM 650 C C . GLY A 1 82 ? 3.624 1.352 -11.469 1.00 87.12 82 GLY A C 1
ATOM 651 O O . GLY A 1 82 ? 4.331 1.993 -12.250 1.00 87.12 82 GLY A O 1
ATOM 652 N N . ALA A 1 83 ? 4.108 0.708 -10.405 1.00 86.81 83 ALA A N 1
ATOM 653 C CA . ALA A 1 83 ? 5.512 0.696 -9.995 1.00 86.81 83 ALA A CA 1
ATOM 654 C C . ALA A 1 83 ? 6.315 -0.453 -10.631 1.00 86.81 83 ALA A C 1
ATOM 656 O O . ALA A 1 83 ? 7.463 -0.268 -11.033 1.00 86.81 83 ALA A O 1
ATOM 657 N N . GLU A 1 84 ? 5.705 -1.626 -10.764 1.00 84.44 84 GLU A N 1
ATOM 658 C CA . GLU A 1 84 ? 6.336 -2.853 -11.242 1.00 84.44 84 GLU A CA 1
ATOM 659 C C . GLU A 1 84 ? 6.045 -3.066 -12.725 1.00 84.44 84 GLU A C 1
ATOM 661 O O . GLU A 1 84 ? 4.927 -2.859 -13.216 1.00 84.44 84 GLU A O 1
ATOM 666 N N . GLY A 1 85 ? 7.095 -3.385 -13.481 1.00 64.38 85 GLY A N 1
ATOM 667 C CA . GLY A 1 85 ? 6.989 -3.641 -14.908 1.00 64.38 85 GLY A CA 1
ATOM 668 C C . GLY A 1 85 ? 6.366 -4.999 -15.085 1.00 64.38 85 GLY A C 1
ATOM 669 O O . GLY A 1 85 ? 6.942 -5.991 -14.654 1.00 64.38 85 GLY A O 1
ATOM 670 N N . GLY A 1 86 ? 5.169 -5.028 -15.677 1.00 59.44 86 GLY A N 1
ATOM 671 C CA . GLY A 1 86 ? 4.479 -6.275 -15.977 1.00 59.44 86 GLY A CA 1
ATOM 672 C C . GLY A 1 86 ? 5.436 -7.247 -16.654 1.00 59.44 86 GLY A C 1
ATOM 673 O O . GLY A 1 86 ? 6.207 -6.830 -17.511 1.00 59.44 86 GLY A O 1
ATOM 674 N N . HIS A 1 87 ? 5.387 -8.508 -16.222 1.00 56.09 87 HIS A N 1
ATOM 675 C CA . HIS A 1 87 ? 6.152 -9.638 -16.736 1.00 56.09 87 HIS A CA 1
ATOM 676 C C . HIS A 1 87 ? 6.320 -9.551 -18.258 1.00 56.09 87 HIS A C 1
ATOM 678 O O . HIS A 1 87 ? 5.437 -9.964 -19.012 1.00 56.09 87 HIS A O 1
ATOM 684 N N . THR A 1 88 ? 7.434 -8.982 -18.724 1.00 50.38 88 THR A N 1
ATO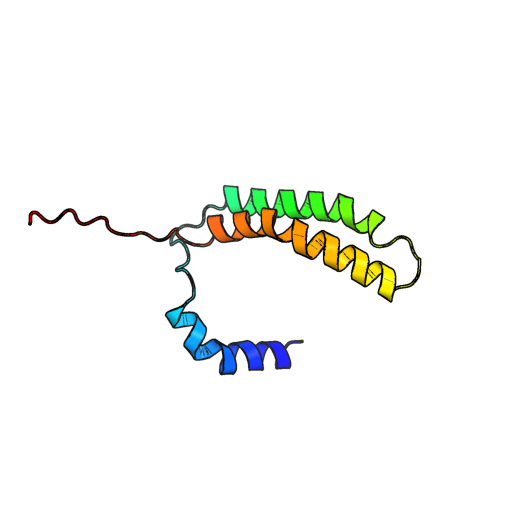M 685 C CA . THR A 1 88 ? 7.752 -8.930 -20.148 1.00 50.38 88 THR A CA 1
ATOM 686 C C . THR A 1 88 ? 8.186 -10.333 -20.548 1.00 50.38 88 THR A C 1
ATOM 688 O O . THR A 1 88 ? 9.366 -10.665 -20.567 1.00 50.38 88 THR A O 1
ATOM 691 N N . GLY A 1 89 ? 7.213 -11.208 -20.783 1.00 58.03 89 GLY A N 1
ATOM 692 C CA . GLY A 1 89 ? 7.452 -12.472 -21.452 1.00 58.03 89 GLY A CA 1
ATOM 693 C C . GLY A 1 89 ? 7.712 -12.180 -22.9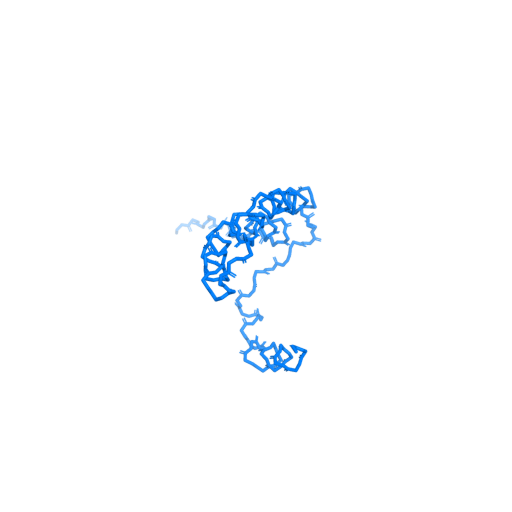21 1.00 58.03 89 GLY A C 1
ATOM 694 O O . GLY A 1 89 ? 6.806 -11.753 -23.636 1.00 58.03 89 GLY A O 1
ATOM 695 N N . THR A 1 90 ? 8.942 -12.392 -23.378 1.00 58.62 90 THR A N 1
ATOM 696 C CA . THR A 1 90 ? 9.232 -12.431 -24.811 1.00 58.62 90 THR A CA 1
ATOM 697 C C . THR A 1 90 ? 8.547 -13.667 -25.386 1.00 58.62 90 THR A C 1
ATOM 699 O O . THR A 1 90 ? 8.978 -14.792 -25.139 1.00 58.62 90 THR A O 1
ATOM 702 N N . LEU A 1 91 ? 7.457 -13.474 -26.131 1.00 58.16 91 LEU A N 1
ATOM 703 C CA . LEU A 1 91 ? 6.831 -14.545 -26.898 1.00 58.16 91 LEU A CA 1
ATOM 704 C C . LEU A 1 91 ? 7.738 -14.858 -28.096 1.00 58.16 91 LEU A C 1
ATOM 706 O O . LEU A 1 91 ? 7.740 -14.127 -29.085 1.00 58.16 91 LEU A O 1
ATOM 710 N N . VAL A 1 92 ? 8.535 -15.920 -27.995 1.00 68.56 92 VAL A N 1
ATOM 711 C CA . VAL A 1 92 ? 9.322 -16.422 -29.126 1.00 68.56 92 VAL A CA 1
ATOM 712 C C . VAL A 1 92 ? 8.492 -17.490 -29.830 1.00 68.56 92 VAL A C 1
ATOM 714 O O . VAL A 1 92 ? 8.260 -18.563 -29.279 1.00 68.56 92 VAL A O 1
ATOM 717 N N . ILE A 1 93 ? 8.019 -17.187 -31.038 1.00 75.19 93 ILE A N 1
ATOM 718 C CA . ILE A 1 93 ? 7.440 -18.190 -31.935 1.00 75.19 93 ILE A CA 1
ATOM 719 C C . ILE A 1 93 ? 8.622 -18.878 -32.622 1.00 75.19 93 ILE A C 1
ATOM 721 O O . ILE A 1 93 ? 9.343 -18.236 -33.383 1.00 75.19 93 ILE A O 1
ATOM 725 N N . VAL A 1 94 ? 8.846 -20.154 -32.313 1.00 72.69 94 VAL A N 1
ATOM 726 C CA . VAL A 1 94 ? 9.853 -20.996 -32.975 1.00 72.69 94 VAL A CA 1
ATOM 727 C C . VAL A 1 94 ? 9.102 -21.964 -33.887 1.00 72.69 94 VAL A C 1
ATOM 729 O O . VAL A 1 94 ? 8.119 -22.559 -33.446 1.00 72.69 94 VAL A O 1
ATOM 732 N N . ASP A 1 95 ? 9.523 -22.076 -35.148 1.00 63.91 95 ASP A N 1
ATOM 733 C CA . ASP A 1 95 ? 9.027 -23.126 -36.047 1.00 63.91 95 ASP A CA 1
ATOM 734 C C . ASP A 1 95 ? 9.547 -24.486 -35.551 1.00 63.91 95 ASP A C 1
ATOM 736 O O . ASP A 1 95 ? 10.675 -24.558 -35.051 1.00 63.91 95 ASP A O 1
ATOM 740 N N . ALA A 1 96 ? 8.699 -25.515 -35.595 1.00 65.62 96 ALA A N 1
ATOM 741 C CA . ALA A 1 96 ? 8.962 -26.818 -34.971 1.00 65.62 96 ALA A CA 1
ATOM 742 C C . ALA A 1 96 ? 10.052 -27.630 -35.687 1.00 65.62 96 ALA A C 1
ATOM 744 O O . ALA A 1 96 ? 10.114 -27.584 -36.936 1.00 65.62 96 ALA A O 1
#

Sequence (96 aa):
MLTLGWLWHASFMADFYPQHTALHREMPLTRIIVLGYLLLAILMTYVYPKGCSGGEPLAEGLRFGVFIGVLYTLPHALVIYGAEGGHTGTLVIVDA

Radius of gyration: 18.96 Å; chains: 1; bounding box: 35×35×59 Å